Protein AF-A0A0T5ZDA0-F1 (afdb_monomer)

Solvent-accessible surface area (backbone atoms only — not comparable to full-atom values): 5613 Å² total; per-residue (Å²): 117,68,66,64,54,54,52,50,52,53,51,52,54,50,49,56,52,52,51,53,49,53,50,44,20,49,54,44,18,51,47,30,44,34,24,16,69,49,75,43,76,58,97,86,42,77,44,72,45,79,41,86,31,62,87,61,7,39,27,48,53,52,50,53,52,47,47,70,74,73,48,56,95,91,56,79,93,74,76,93,44,77,67,57,57,55,50,51,31,52,52,48,13,47,52,48,8,63,76,76,85

pLDDT: mean 86.23, std 7.41, range [58.81, 95.62]

Mean predicted aligned error: 7.63 Å

Structure (mmCIF, N/CA/C/O backbone):
data_AF-A0A0T5ZDA0-F1
#
_entry.id   AF-A0A0T5ZDA0-F1
#
loop_
_atom_site.group_PDB
_atom_site.id
_atom_si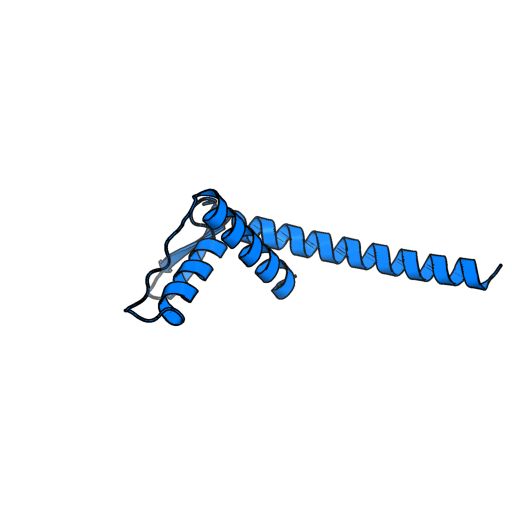te.type_symbol
_atom_site.label_atom_id
_atom_site.label_alt_id
_atom_site.label_comp_id
_atom_site.label_asym_id
_atom_site.label_entity_id
_atom_site.label_seq_id
_atom_site.pdbx_PDB_ins_code
_atom_site.Cartn_x
_atom_site.Cartn_y
_atom_site.Cartn_z
_atom_site.occupancy
_atom_site.B_iso_or_equiv
_atom_site.auth_seq_id
_atom_site.auth_comp_id
_atom_site.auth_asym_id
_atom_site.auth_atom_id
_atom_site.pdbx_PDB_model_num
ATOM 1 N N . MET A 1 1 ? 35.213 -2.033 -27.021 1.00 58.81 1 MET A N 1
ATOM 2 C CA . MET A 1 1 ? 33.953 -1.761 -27.756 1.00 58.81 1 MET A CA 1
ATOM 3 C C . MET A 1 1 ? 32.899 -2.848 -27.524 1.00 58.81 1 MET A C 1
ATOM 5 O O . MET A 1 1 ? 31.762 -2.478 -27.282 1.00 58.81 1 MET A O 1
ATOM 9 N N . SER A 1 2 ? 33.248 -4.146 -27.531 1.00 68.69 2 SER A N 1
ATOM 10 C CA . SER A 1 2 ? 32.294 -5.249 -27.271 1.00 68.69 2 SER A CA 1
ATOM 11 C C . SER A 1 2 ? 31.714 -5.253 -25.846 1.00 68.69 2 SER A C 1
ATOM 13 O O . SER A 1 2 ? 30.506 -5.346 -25.678 1.00 68.69 2 SER A O 1
ATOM 15 N N . GLU A 1 3 ? 32.552 -5.063 -24.822 1.00 71.44 3 GLU A N 1
ATOM 16 C CA . GLU A 1 3 ? 32.125 -5.170 -23.413 1.00 71.44 3 GLU A CA 1
ATOM 17 C C . GLU A 1 3 ? 31.134 -4.076 -22.985 1.00 71.44 3 GLU A C 1
ATOM 19 O O . GLU A 1 3 ? 30.179 -4.344 -22.265 1.00 71.44 3 GLU A O 1
ATOM 24 N N . ILE A 1 4 ? 31.299 -2.842 -23.476 1.00 77.69 4 ILE A N 1
ATOM 25 C CA . ILE A 1 4 ? 30.371 -1.737 -23.175 1.00 77.69 4 ILE A CA 1
ATOM 26 C C . ILE A 1 4 ? 28.988 -2.000 -23.784 1.00 77.69 4 ILE A C 1
ATOM 28 O O . ILE A 1 4 ? 27.971 -1.676 -23.174 1.00 77.69 4 ILE A O 1
ATOM 32 N N . HIS A 1 5 ? 28.942 -2.611 -24.971 1.00 76.94 5 HIS A N 1
ATOM 33 C CA . HIS A 1 5 ? 27.688 -2.967 -25.631 1.00 76.94 5 HIS A CA 1
ATOM 34 C C . HIS A 1 5 ? 26.967 -4.107 -24.897 1.00 76.94 5 HIS A C 1
ATOM 36 O O . HIS A 1 5 ? 25.747 -4.087 -24.750 1.00 76.94 5 HIS A O 1
ATOM 42 N N . GLU A 1 6 ? 27.725 -5.070 -24.377 1.00 79.56 6 GLU A N 1
ATOM 43 C CA . GLU A 1 6 ? 27.188 -6.178 -23.593 1.00 79.56 6 GLU A CA 1
ATOM 44 C C . GLU A 1 6 ? 26.652 -5.714 -22.229 1.00 79.56 6 GLU A C 1
ATOM 46 O O . GLU A 1 6 ? 25.543 -6.095 -21.851 1.00 79.56 6 GLU A O 1
ATOM 51 N N . ILE A 1 7 ? 27.360 -4.818 -21.531 1.00 85.81 7 ILE A N 1
ATOM 52 C CA . ILE A 1 7 ? 26.880 -4.200 -20.282 1.00 85.81 7 ILE A CA 1
ATOM 53 C C . ILE A 1 7 ? 25.605 -3.384 -20.530 1.00 85.81 7 ILE A C 1
ATOM 55 O O . ILE A 1 7 ? 24.645 -3.507 -19.770 1.00 85.81 7 ILE A O 1
ATOM 59 N N . ALA A 1 8 ? 25.560 -2.587 -21.603 1.00 84.75 8 ALA A N 1
ATOM 60 C CA . ALA A 1 8 ? 24.373 -1.807 -21.952 1.00 84.75 8 ALA A CA 1
ATOM 61 C C . ALA A 1 8 ? 23.146 -2.706 -22.174 1.00 84.75 8 ALA A C 1
ATOM 63 O O . ALA A 1 8 ? 22.078 -2.435 -21.630 1.00 84.75 8 ALA A O 1
ATOM 64 N N . LYS A 1 9 ? 23.321 -3.832 -22.876 1.00 88.50 9 LYS A N 1
ATOM 65 C CA . LYS A 1 9 ? 22.253 -4.814 -23.088 1.00 88.50 9 LYS A CA 1
ATOM 66 C C . LYS A 1 9 ? 21.736 -5.413 -21.773 1.00 88.50 9 LYS A C 1
ATOM 68 O O . LYS A 1 9 ? 20.526 -5.517 -21.584 1.00 88.50 9 LYS A O 1
ATOM 73 N N . HIS A 1 10 ? 22.629 -5.767 -20.848 1.00 88.75 10 HIS A N 1
ATOM 74 C CA . HIS A 1 10 ? 22.231 -6.277 -19.530 1.00 88.75 10 HIS A CA 1
A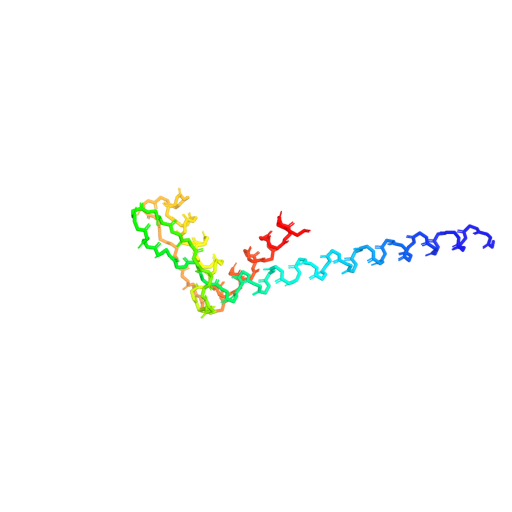TOM 75 C C . HIS A 1 10 ? 21.482 -5.220 -18.703 1.00 88.75 10 HIS A C 1
ATOM 77 O O . HIS A 1 10 ? 20.508 -5.545 -18.020 1.00 88.75 10 HIS A O 1
ATOM 83 N N . LEU A 1 11 ? 21.896 -3.952 -18.784 1.00 89.44 11 LEU A N 1
ATOM 84 C CA . LEU A 1 11 ? 21.192 -2.846 -18.130 1.00 89.44 11 LEU A CA 1
ATOM 85 C C . LEU A 1 11 ? 19.799 -2.612 -18.725 1.00 89.44 11 LEU A C 1
ATOM 87 O O . LEU A 1 11 ? 18.859 -2.350 -17.972 1.00 89.44 11 LEU A O 1
ATOM 91 N N . ASP A 1 12 ? 19.638 -2.751 -20.040 1.00 91.94 12 ASP A N 1
ATOM 92 C CA . ASP A 1 12 ? 18.335 -2.625 -20.697 1.00 91.94 12 ASP A CA 1
ATOM 93 C C . ASP A 1 12 ? 17.373 -3.748 -20.287 1.00 91.94 12 ASP A C 1
ATOM 95 O O . ASP A 1 12 ? 16.202 -3.490 -19.989 1.00 91.94 12 ASP A O 1
ATOM 99 N N . GLU A 1 13 ? 17.861 -4.986 -20.184 1.00 92.00 13 GLU A N 1
ATOM 100 C CA . GLU A 1 13 ? 17.059 -6.105 -19.679 1.00 92.00 13 GLU A CA 1
ATOM 101 C C . GLU A 1 13 ? 16.646 -5.904 -18.216 1.00 92.00 13 GLU A C 1
ATOM 103 O O . GLU A 1 13 ? 15.482 -6.124 -17.856 1.00 92.00 13 GLU A O 1
ATOM 108 N N . LEU A 1 14 ? 17.576 -5.445 -17.373 1.00 92.00 14 LEU A N 1
ATOM 109 C CA . LEU A 1 14 ? 17.296 -5.124 -15.976 1.00 92.00 14 LEU A CA 1
ATOM 110 C C . LEU A 1 14 ? 16.234 -4.023 -15.874 1.00 92.00 14 LEU A C 1
ATOM 112 O O . LEU A 1 14 ? 15.250 -4.181 -15.149 1.00 92.00 14 LEU A O 1
ATOM 116 N N . ARG A 1 15 ? 16.385 -2.939 -16.642 1.00 93.06 15 ARG A N 1
ATOM 117 C CA . ARG A 1 15 ? 15.425 -1.830 -16.690 1.00 93.06 15 ARG A CA 1
ATOM 118 C C . ARG A 1 15 ? 14.035 -2.311 -17.092 1.00 93.06 15 ARG A C 1
ATOM 120 O O . ARG A 1 15 ? 13.061 -1.940 -16.440 1.00 93.06 15 ARG A O 1
ATOM 127 N N . ALA A 1 16 ? 13.930 -3.135 -18.133 1.00 93.62 16 ALA A N 1
ATOM 128 C CA . ALA A 1 16 ? 12.648 -3.651 -18.604 1.00 93.62 16 ALA A CA 1
ATOM 129 C C . ALA A 1 16 ? 11.940 -4.499 -17.532 1.00 93.62 16 ALA A C 1
ATOM 131 O O . ALA A 1 16 ? 10.730 -4.363 -17.330 1.00 93.62 16 ALA A O 1
ATOM 132 N N . ARG A 1 17 ? 12.688 -5.337 -16.802 1.00 92.69 17 ARG A N 1
ATOM 133 C CA . ARG A 1 17 ? 12.134 -6.146 -15.703 1.00 92.69 17 ARG A CA 1
ATOM 134 C C . ARG A 1 17 ? 11.719 -5.291 -14.513 1.00 92.69 17 ARG A 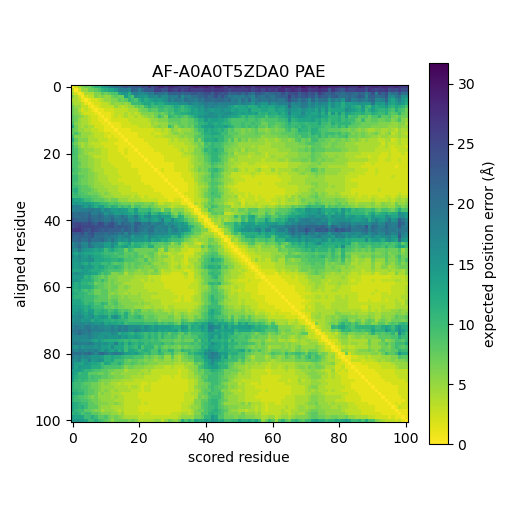C 1
ATOM 136 O O . ARG A 1 17 ? 10.605 -5.459 -14.026 1.00 92.69 17 ARG A O 1
ATOM 143 N N . ILE A 1 18 ? 12.569 -4.357 -14.086 1.00 93.56 18 ILE A N 1
ATOM 144 C CA . ILE A 1 18 ? 12.262 -3.448 -12.974 1.00 93.56 18 ILE A CA 1
ATOM 145 C C . ILE A 1 18 ? 11.016 -2.623 -13.291 1.00 93.56 18 ILE A C 1
ATOM 147 O O . ILE A 1 18 ? 10.135 -2.510 -12.445 1.00 93.56 18 ILE A O 1
ATOM 151 N N . LEU A 1 19 ? 10.898 -2.098 -14.514 1.00 94.50 19 LEU A N 1
ATOM 152 C CA . LEU A 1 19 ? 9.723 -1.333 -14.924 1.00 94.50 19 LEU A CA 1
ATOM 153 C C . LEU A 1 19 ? 8.450 -2.183 -14.848 1.00 94.50 19 LEU A C 1
ATOM 155 O O . LEU A 1 19 ? 7.427 -1.720 -14.349 1.00 94.50 19 LEU A O 1
ATOM 159 N N . ARG A 1 20 ? 8.516 -3.438 -15.303 1.00 93.81 20 ARG A N 1
ATOM 160 C CA . ARG A 1 20 ? 7.378 -4.358 -15.243 1.00 93.81 20 ARG A CA 1
ATOM 161 C C . ARG A 1 20 ? 6.952 -4.647 -13.802 1.00 93.81 20 ARG A C 1
ATOM 163 O O . ARG A 1 20 ? 5.760 -4.590 -13.521 1.00 93.81 20 ARG A O 1
ATOM 170 N N . ILE A 1 21 ? 7.906 -4.906 -12.905 1.00 93.31 21 ILE A N 1
ATOM 171 C CA . ILE A 1 21 ? 7.636 -5.128 -11.474 1.00 93.31 21 ILE A CA 1
ATOM 172 C C . ILE A 1 21 ? 7.029 -3.866 -10.852 1.00 93.31 21 ILE A C 1
ATOM 174 O O . ILE A 1 21 ? 5.995 -3.941 -10.199 1.00 93.31 21 ILE A O 1
ATOM 178 N N . ALA A 1 22 ? 7.608 -2.694 -11.120 1.00 94.31 22 ALA A N 1
ATOM 179 C CA . ALA A 1 22 ? 7.115 -1.423 -10.594 1.00 94.31 22 ALA A CA 1
ATOM 180 C C . ALA A 1 22 ? 5.664 -1.134 -11.016 1.00 94.31 22 ALA A C 1
ATOM 182 O O . ALA A 1 22 ? 4.882 -0.628 -10.213 1.00 94.31 22 ALA A O 1
ATOM 183 N N . ILE A 1 23 ? 5.283 -1.488 -12.249 1.00 95.31 23 ILE A N 1
ATOM 184 C CA . ILE A 1 23 ? 3.900 -1.354 -12.727 1.00 95.31 23 ILE A CA 1
ATOM 185 C C . ILE A 1 23 ? 2.959 -2.291 -11.959 1.00 95.31 23 ILE A C 1
ATOM 187 O O . ILE A 1 23 ? 1.895 -1.849 -11.530 1.00 95.31 23 ILE A O 1
ATOM 191 N N . VAL A 1 24 ? 3.337 -3.559 -11.76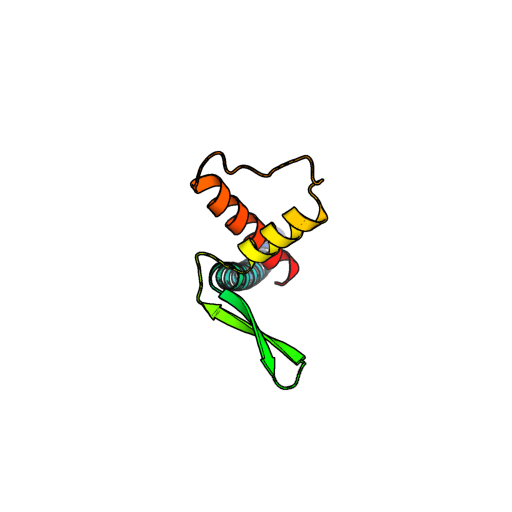4 1.00 95.62 24 VAL A N 1
ATOM 192 C CA . VAL A 1 24 ? 2.515 -4.535 -11.024 1.00 95.62 24 VAL A CA 1
ATOM 193 C C . VAL A 1 24 ? 2.317 -4.086 -9.578 1.00 95.62 24 VAL A C 1
ATOM 195 O O . VAL A 1 24 ? 1.177 -3.964 -9.131 1.00 95.62 24 VAL A O 1
ATOM 198 N N . VAL A 1 25 ? 3.408 -3.742 -8.889 1.00 94.69 25 VAL A N 1
ATOM 199 C CA . VAL A 1 25 ? 3.377 -3.207 -7.520 1.00 94.69 25 VAL A CA 1
ATOM 200 C C . VAL A 1 25 ? 2.488 -1.964 -7.454 1.00 94.69 25 VAL A C 1
ATOM 202 O O . VAL A 1 25 ? 1.619 -1.880 -6.592 1.00 94.69 25 VAL A O 1
ATOM 205 N N . GLY A 1 26 ? 2.636 -1.031 -8.401 1.00 94.00 26 GLY A N 1
ATOM 206 C CA . GLY A 1 26 ? 1.828 0.186 -8.462 1.00 94.00 26 GLY A CA 1
ATOM 207 C C . GLY A 1 26 ? 0.328 -0.085 -8.618 1.00 94.00 26 GLY A C 1
ATOM 20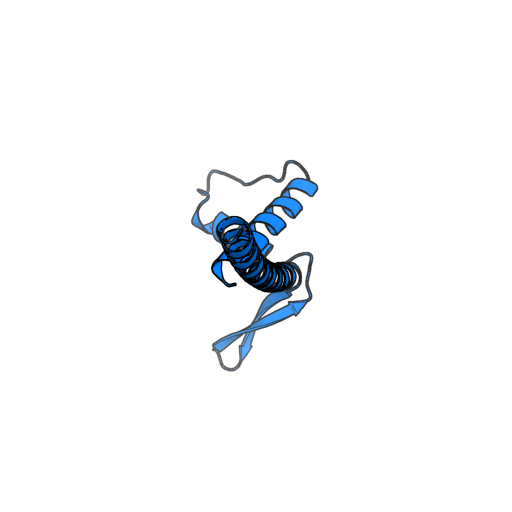8 O O . GLY A 1 26 ? -0.475 0.529 -7.916 1.00 94.00 26 GLY A O 1
ATOM 209 N N . ILE A 1 27 ? -0.062 -1.028 -9.483 1.00 95.56 27 ILE A N 1
ATOM 210 C CA . ILE A 1 27 ? -1.470 -1.422 -9.661 1.00 95.56 27 ILE A CA 1
ATOM 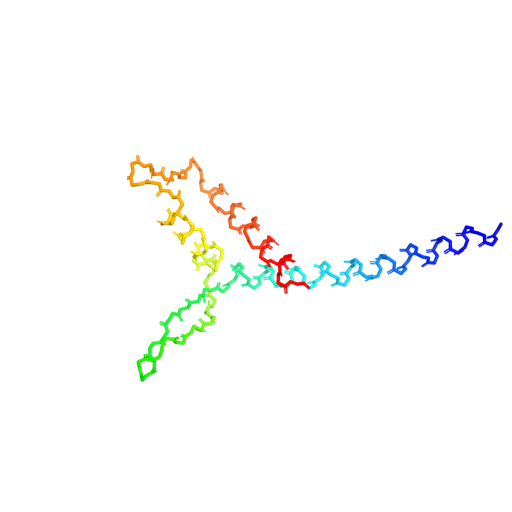211 C C . ILE A 1 27 ? -2.034 -2.004 -8.362 1.00 95.56 27 ILE A C 1
ATOM 213 O O . ILE A 1 27 ? -3.129 -1.622 -7.946 1.00 95.56 27 ILE A O 1
ATOM 217 N N . ILE A 1 28 ? -1.285 -2.886 -7.696 1.00 93.62 28 ILE A N 1
ATOM 218 C CA . ILE A 1 28 ? -1.720 -3.497 -6.435 1.00 93.62 28 ILE A CA 1
ATOM 219 C C . ILE A 1 28 ? -1.819 -2.440 -5.331 1.00 93.62 28 ILE A C 1
ATOM 221 O O . ILE A 1 28 ? -2.803 -2.415 -4.595 1.00 93.62 28 ILE A O 1
ATOM 225 N N . THR A 1 29 ? -0.858 -1.522 -5.236 1.00 93.31 29 THR A N 1
ATOM 226 C CA . THR A 1 29 ? -0.908 -0.419 -4.269 1.00 93.31 29 THR A CA 1
ATOM 227 C C . THR A 1 29 ? -2.139 0.462 -4.480 1.00 93.31 29 THR A C 1
ATOM 229 O O . THR A 1 29 ? -2.836 0.770 -3.513 1.00 93.31 29 THR A O 1
ATOM 232 N N . VAL A 1 30 ? -2.459 0.829 -5.726 1.00 93.56 30 VAL A N 1
ATOM 233 C CA . VAL A 1 30 ? -3.677 1.598 -6.037 1.00 93.56 30 VAL A CA 1
ATOM 234 C C . VAL A 1 30 ? -4.934 0.809 -5.668 1.00 93.56 30 VAL A C 1
ATOM 236 O O . VAL A 1 30 ? -5.862 1.381 -5.098 1.00 93.56 30 VAL A O 1
ATOM 239 N N . PHE A 1 31 ? -4.961 -0.499 -5.933 1.00 92.75 31 PHE A N 1
ATOM 240 C CA . PHE A 1 31 ? -6.067 -1.368 -5.533 1.00 92.75 31 PHE A CA 1
ATOM 241 C C . PHE A 1 31 ? -6.263 -1.370 -4.007 1.00 92.75 31 PHE A C 1
ATOM 243 O O . PHE A 1 31 ? -7.367 -1.114 -3.531 1.00 92.75 31 PHE A O 1
ATOM 250 N N . ILE A 1 32 ? -5.192 -1.565 -3.233 1.00 91.88 32 ILE A N 1
ATOM 251 C CA . ILE A 1 32 ? -5.239 -1.567 -1.762 1.00 91.88 32 ILE A CA 1
ATOM 252 C C . ILE A 1 32 ? -5.721 -0.217 -1.206 1.00 91.88 32 ILE A C 1
ATOM 254 O O . ILE A 1 32 ? -6.428 -0.201 -0.202 1.00 91.88 32 ILE A O 1
ATOM 258 N N . LEU A 1 33 ? -5.368 0.904 -1.844 1.00 92.06 33 LEU A N 1
ATOM 259 C CA . LEU A 1 33 ? -5.816 2.243 -1.434 1.00 92.06 33 LEU A CA 1
ATOM 260 C C . LEU A 1 33 ? -7.250 2.580 -1.859 1.00 92.06 33 LEU A C 1
ATOM 262 O O . LEU A 1 33 ? -7.844 3.492 -1.295 1.00 92.06 33 LEU A O 1
ATOM 266 N N . THR A 1 34 ? -7.791 1.893 -2.863 1.00 90.19 34 THR A N 1
ATOM 267 C CA . THR A 1 34 ? -9.110 2.212 -3.434 1.00 90.19 34 THR A CA 1
ATOM 268 C C . THR A 1 34 ? -10.215 1.349 -2.843 1.00 90.19 34 THR A C 1
ATOM 270 O O . THR A 1 34 ? -11.336 1.822 -2.664 1.00 90.19 34 THR A O 1
ATOM 273 N N . PHE A 1 35 ? -9.927 0.076 -2.583 1.00 90.38 35 PHE A N 1
ATOM 274 C CA . PHE A 1 35 ? -10.937 -0.884 -2.164 1.00 90.38 35 PHE A CA 1
ATOM 275 C C . PHE A 1 35 ? -10.918 -1.096 -0.653 1.00 90.38 35 PHE A C 1
ATOM 277 O O . PHE A 1 35 ? -9.862 -1.148 -0.029 1.00 90.38 35 PHE A O 1
ATOM 284 N N . HIS A 1 36 ? -12.110 -1.270 -0.099 1.00 88.00 36 HIS A N 1
ATOM 285 C CA . HIS A 1 36 ? -12.395 -1.799 1.225 1.00 88.00 36 HIS A CA 1
ATOM 286 C C . HIS A 1 36 ? -12.917 -3.234 1.084 1.00 88.00 36 HIS A C 1
ATOM 288 O O . HIS A 1 36 ? -13.543 -3.564 0.080 1.00 88.00 36 HIS A O 1
ATOM 294 N N . LEU A 1 37 ? -12.678 -4.094 2.074 1.00 84.25 37 LEU A N 1
ATOM 295 C CA . LEU A 1 37 ? -13.120 -5.489 2.058 1.00 84.25 37 LEU A CA 1
ATOM 296 C C . LEU A 1 37 ? -14.312 -5.624 2.994 1.00 84.25 37 LEU A C 1
ATOM 298 O O . LEU A 1 37 ? -14.147 -5.865 4.187 1.00 84.25 37 LEU A O 1
ATOM 302 N N . THR A 1 38 ? -15.518 -5.479 2.452 1.00 76.75 38 THR A N 1
ATOM 303 C CA . THR A 1 38 ? -16.731 -5.635 3.255 1.00 76.75 38 THR A CA 1
ATOM 304 C C . THR A 1 38 ? -17.030 -7.126 3.440 1.00 76.75 38 THR A C 1
ATOM 306 O O . THR A 1 38 ? -17.143 -7.843 2.437 1.00 76.75 38 THR A O 1
ATOM 309 N N . PRO A 1 39 ? -17.178 -7.622 4.683 1.00 74.94 39 PRO A N 1
ATOM 310 C CA . PRO A 1 39 ? -17.666 -8.971 4.925 1.00 74.94 39 PRO A CA 1
ATOM 311 C C . PRO A 1 39 ? -19.168 -9.032 4.620 1.00 74.94 39 PRO A C 1
ATOM 313 O O . PRO A 1 39 ? -19.963 -8.298 5.205 1.00 74.94 39 PRO A O 1
ATOM 316 N N . ILE A 1 40 ? -19.563 -9.913 3.705 1.00 73.81 40 ILE A N 1
ATOM 317 C CA . ILE A 1 40 ? -20.964 -10.225 3.415 1.00 73.81 40 ILE A CA 1
ATOM 318 C C . ILE A 1 40 ? -21.212 -11.663 3.864 1.00 73.81 40 ILE A C 1
ATOM 320 O O . ILE A 1 40 ? -20.541 -12.588 3.406 1.00 73.81 40 ILE A O 1
ATOM 324 N N . GLU A 1 41 ? -22.176 -11.862 4.762 1.00 73.62 41 GLU A N 1
ATOM 325 C CA . GLU A 1 41 ? -22.585 -13.200 5.183 1.00 73.62 41 GLU A CA 1
ATOM 326 C C . GLU A 1 41 ? -23.581 -13.788 4.181 1.00 73.62 41 GLU A C 1
ATOM 328 O O . GLU A 1 41 ? -24.714 -13.323 4.054 1.00 73.62 41 GLU A O 1
ATOM 333 N N . ILE A 1 42 ? -23.166 -14.840 3.472 1.00 67.19 42 ILE A N 1
ATOM 334 C CA . ILE A 1 42 ? -24.054 -15.645 2.627 1.00 67.19 42 ILE A CA 1
ATOM 335 C C . ILE A 1 42 ? -24.031 -17.066 3.184 1.00 67.19 42 ILE A C 1
ATOM 337 O O . ILE A 1 42 ? -22.991 -17.720 3.188 1.00 67.19 42 ILE A O 1
ATOM 341 N N . ASN A 1 43 ? -25.178 -17.553 3.671 1.00 69.50 43 ASN A N 1
ATOM 342 C CA . ASN A 1 43 ? -25.323 -18.899 4.249 1.00 69.50 43 ASN A CA 1
ATOM 343 C C . ASN A 1 43 ? -24.315 -19.224 5.378 1.00 69.50 43 ASN A C 1
ATOM 345 O O . ASN A 1 43 ? -23.859 -20.359 5.492 1.00 69.50 43 ASN A O 1
ATOM 349 N N . GLY A 1 44 ? -23.950 -18.237 6.207 1.00 73.12 44 GLY A N 1
ATOM 350 C CA . GLY A 1 44 ? -23.008 -18.418 7.323 1.00 73.12 44 GLY A CA 1
ATOM 351 C C . GLY A 1 44 ? -21.525 -18.448 6.930 1.00 73.12 44 GLY A C 1
ATOM 352 O O . GLY A 1 44 ? -20.679 -18.703 7.783 1.00 73.12 44 GLY A O 1
ATOM 353 N N . ILE A 1 45 ? -21.192 -18.178 5.661 1.00 73.38 45 ILE A N 1
ATOM 354 C CA . ILE A 1 45 ? -19.814 -17.990 5.190 1.00 73.38 45 ILE A CA 1
ATOM 355 C C . ILE A 1 45 ? -19.582 -16.488 4.993 1.00 73.38 45 ILE A C 1
ATOM 357 O O . ILE A 1 45 ? -20.313 -15.840 4.241 1.00 73.38 45 ILE A O 1
ATOM 361 N N . ALA A 1 46 ? -18.564 -15.938 5.660 1.00 73.00 46 ALA A N 1
ATOM 362 C CA . ALA A 1 46 ? -18.129 -14.558 5.465 1.00 73.00 46 ALA A CA 1
ATOM 363 C C . ALA A 1 46 ? -17.335 -14.451 4.153 1.00 73.00 46 ALA A C 1
ATOM 365 O O . ALA A 1 46 ? -16.186 -14.894 4.072 1.00 73.00 46 ALA A O 1
ATOM 366 N N . LEU A 1 47 ? -17.956 -13.894 3.112 1.00 74.06 47 LEU A N 1
ATOM 367 C CA . LEU A 1 47 ? -17.300 -13.606 1.840 1.00 74.06 47 LEU A CA 1
ATOM 368 C C . LEU A 1 47 ? -16.856 -12.140 1.819 1.00 74.06 47 LEU A C 1
ATOM 370 O O . LEU A 1 47 ? -17.666 -11.243 2.036 1.00 74.06 47 LEU A O 1
ATOM 374 N N . TYR A 1 48 ? -15.579 -11.894 1.532 1.00 78.06 48 TYR A N 1
ATOM 375 C CA . TYR A 1 48 ? -15.028 -10.541 1.451 1.00 78.06 48 TYR A CA 1
ATOM 376 C C . TYR A 1 48 ? -15.133 -10.013 0.023 1.00 78.06 48 TYR A C 1
ATOM 378 O O . TYR A 1 48 ? -14.479 -10.537 -0.882 1.00 78.06 48 TYR A O 1
ATOM 386 N N . TYR A 1 49 ? -15.948 -8.979 -0.179 1.00 80.38 49 TYR A N 1
ATOM 387 C CA . TYR A 1 49 ? -16.102 -8.337 -1.482 1.00 80.38 49 TYR A CA 1
ATOM 388 C C . TYR A 1 49 ? -15.399 -6.970 -1.498 1.00 80.38 49 TYR A C 1
ATOM 390 O O . TYR A 1 49 ? -15.622 -6.173 -0.583 1.00 80.38 49 TYR A O 1
ATOM 398 N N . PRO A 1 50 ? -14.560 -6.672 -2.511 1.00 85.31 50 PRO A N 1
ATOM 399 C CA . PRO A 1 50 ? -13.915 -5.374 -2.627 1.00 85.31 50 PRO A CA 1
ATOM 400 C C . PRO A 1 50 ? -14.922 -4.312 -3.092 1.00 85.31 50 PRO A C 1
ATOM 402 O O . PRO A 1 50 ? -15.391 -4.335 -4.231 1.00 85.31 50 PRO A O 1
ATOM 405 N N . THR A 1 51 ? -15.232 -3.348 -2.230 1.00 85.00 51 THR A N 1
ATOM 406 C CA . THR A 1 51 ? -16.055 -2.171 -2.554 1.00 85.00 51 THR A CA 1
ATOM 407 C C . THR A 1 51 ? -15.182 -0.921 -2.612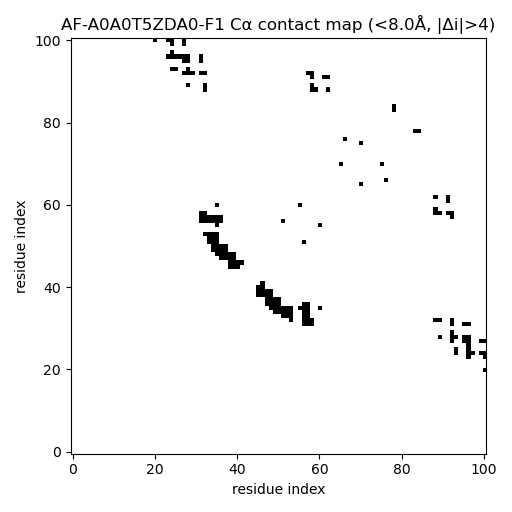 1.00 85.00 51 THR A C 1
ATOM 409 O O . THR A 1 51 ? -14.316 -0.770 -1.754 1.00 85.00 51 THR A O 1
ATOM 412 N N . PRO A 1 52 ? -15.360 -0.016 -3.589 1.00 84.88 52 PRO A N 1
ATOM 413 C CA . PRO A 1 52 ? -14.568 1.206 -3.650 1.00 84.88 52 PRO A CA 1
ATOM 414 C C . PRO A 1 52 ? -14.922 2.126 -2.473 1.00 84.88 52 PRO A C 1
ATOM 416 O O . PRO A 1 52 ? -15.999 2.716 -2.445 1.00 84.88 52 PRO A O 1
ATOM 419 N N . ASP A 1 53 ? -14.001 2.243 -1.521 1.00 86.38 53 ASP A N 1
ATOM 420 C CA . ASP A 1 53 ? -14.050 3.180 -0.400 1.00 86.38 53 ASP A CA 1
ATOM 421 C C . ASP A 1 53 ? -12.613 3.641 -0.096 1.00 86.38 53 ASP A C 1
ATOM 423 O O . ASP A 1 53 ? -11.867 2.969 0.620 1.00 86.38 53 ASP A O 1
ATOM 427 N N . PRO A 1 54 ? -12.186 4.776 -0.680 1.00 81.12 54 PRO A N 1
ATOM 428 C CA . PRO A 1 54 ? -10.833 5.287 -0.490 1.00 81.12 54 PRO A CA 1
ATOM 429 C C . PRO A 1 54 ? -10.553 5.781 0.934 1.00 81.12 54 PRO A C 1
ATOM 431 O O . PRO A 1 54 ? -9.384 5.909 1.303 1.00 81.12 54 PRO A O 1
ATOM 434 N N . LEU A 1 55 ? -11.593 6.106 1.715 1.00 82.50 55 LEU A N 1
ATOM 435 C CA . LEU A 1 55 ? -11.442 6.637 3.072 1.00 82.50 55 LEU A CA 1
ATOM 436 C C . LEU A 1 55 ? -11.203 5.512 4.080 1.00 82.50 55 LEU A C 1
ATOM 438 O O . LEU A 1 55 ? -10.330 5.652 4.940 1.00 82.50 55 LEU A O 1
ATOM 442 N N . ASP A 1 56 ? -11.928 4.401 3.945 1.00 86.38 56 ASP A N 1
ATOM 443 C CA . ASP A 1 56 ? -11.730 3.187 4.744 1.00 86.38 56 ASP A CA 1
ATOM 444 C C . ASP A 1 56 ? -11.140 2.046 3.907 1.00 86.38 56 ASP A C 1
ATOM 446 O O . ASP A 1 56 ? -11.670 0.948 3.815 1.00 86.38 56 ASP A O 1
ATOM 450 N N . ASN A 1 57 ? -10.017 2.296 3.250 1.00 90.94 57 ASN A N 1
ATOM 451 C CA . ASN A 1 57 ? -9.399 1.320 2.355 1.00 90.94 57 ASN A CA 1
ATOM 452 C C . ASN A 1 57 ? -8.786 0.097 3.086 1.00 90.94 57 ASN A C 1
ATOM 454 O O . ASN A 1 57 ? -8.698 0.030 4.316 1.00 90.94 57 ASN A O 1
ATOM 458 N N . ILE A 1 58 ? -8.314 -0.901 2.332 1.00 89.12 58 ILE A N 1
ATOM 459 C CA . ILE A 1 58 ? -7.657 -2.102 2.883 1.00 89.12 58 ILE A CA 1
ATOM 460 C C . ILE A 1 58 ? -6.454 -1.740 3.770 1.00 89.12 58 ILE A C 1
ATOM 462 O O . ILE A 1 58 ? -6.240 -2.381 4.800 1.00 89.12 58 ILE A O 1
ATOM 466 N N . ALA A 1 59 ? -5.678 -0.706 3.431 1.00 90.44 59 ALA A N 1
ATOM 467 C CA . ALA A 1 59 ? -4.558 -0.286 4.276 1.00 90.44 59 ALA A CA 1
ATOM 468 C C . ALA A 1 59 ? -5.026 0.256 5.640 1.00 90.44 59 ALA A C 1
ATOM 470 O O . ALA A 1 59 ? -4.376 -0.002 6.659 1.00 90.44 59 ALA A O 1
ATOM 471 N N . ALA A 1 60 ? -6.170 0.943 5.693 1.00 89.06 60 ALA A N 1
ATOM 472 C CA . ALA A 1 60 ? -6.799 1.367 6.942 1.00 89.06 60 ALA A CA 1
ATOM 473 C C . ALA A 1 60 ? -7.255 0.160 7.782 1.00 89.06 60 ALA A C 1
ATOM 475 O O . ALA A 1 60 ? -6.957 0.102 8.978 1.00 89.06 60 ALA A O 1
ATOM 476 N N . GLN A 1 61 ? -7.870 -0.850 7.160 1.00 88.31 61 GLN A N 1
ATOM 477 C CA . GLN A 1 61 ? -8.257 -2.092 7.843 1.00 88.31 61 GLN A CA 1
ATOM 478 C C . GLN A 1 61 ? -7.049 -2.835 8.429 1.00 88.31 61 GLN A C 1
ATOM 480 O O . GLN A 1 61 ? -7.076 -3.229 9.595 1.00 88.31 61 GLN A O 1
ATOM 485 N N . ILE A 1 62 ? -5.960 -2.963 7.663 1.00 89.56 62 ILE A N 1
ATOM 486 C CA . ILE A 1 62 ? -4.706 -3.564 8.146 1.00 89.56 62 ILE A CA 1
ATOM 487 C C . ILE A 1 62 ? -4.146 -2.753 9.321 1.00 89.56 62 ILE A C 1
ATOM 489 O O . ILE A 1 62 ? -3.740 -3.326 10.331 1.00 89.56 62 ILE A O 1
ATOM 493 N N . THR A 1 63 ? -4.170 -1.421 9.238 1.00 89.50 63 THR A N 1
ATOM 494 C CA . THR A 1 63 ? -3.727 -0.538 10.333 1.00 89.50 63 THR A CA 1
ATOM 495 C C . THR A 1 63 ? -4.543 -0.759 11.603 1.00 89.50 63 THR A C 1
ATOM 497 O O . THR A 1 63 ? -3.975 -0.883 12.688 1.00 89.50 63 THR A O 1
ATOM 500 N N . ASN A 1 64 ? -5.868 -0.838 11.482 1.00 88.75 64 ASN A N 1
ATOM 501 C CA . ASN A 1 64 ? -6.765 -1.071 12.612 1.00 88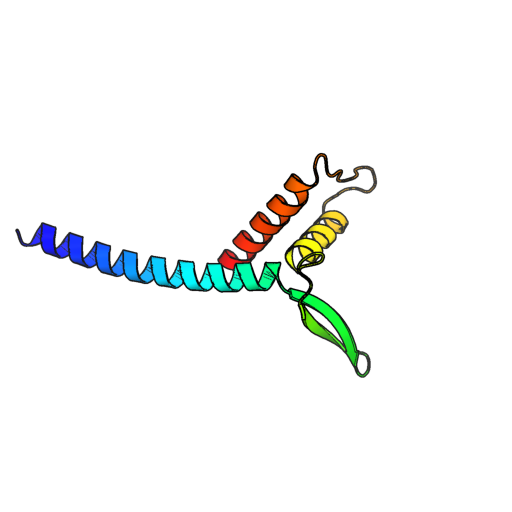.75 64 ASN A CA 1
ATOM 502 C C . ASN A 1 64 ? -6.560 -2.463 13.219 1.00 88.75 64 ASN A C 1
ATOM 504 O O . ASN A 1 64 ? -6.527 -2.595 14.442 1.00 88.75 64 ASN A O 1
ATOM 508 N N . TYR A 1 65 ? -6.347 -3.478 12.384 1.00 89.12 65 TYR A N 1
ATOM 509 C CA . TYR A 1 65 ? -6.017 -4.827 12.832 1.00 89.12 65 TYR A CA 1
ATOM 510 C C . TYR A 1 65 ? -4.686 -4.858 13.599 1.00 89.12 65 TYR A C 1
ATOM 512 O O . TYR A 1 65 ? -4.620 -5.372 14.714 1.00 89.12 65 TYR A O 1
ATOM 520 N N . MET A 1 66 ? -3.638 -4.224 13.063 1.00 88.12 66 MET A N 1
ATOM 521 C CA . MET A 1 66 ? -2.351 -4.090 13.755 1.00 88.12 66 MET A CA 1
ATOM 522 C C . MET A 1 66 ? -2.488 -3.327 15.072 1.00 88.12 66 MET A C 1
ATOM 524 O O . MET A 1 66 ? -1.909 -3.738 16.074 1.00 88.12 66 MET A O 1
ATOM 528 N N . LYS A 1 67 ? -3.281 -2.249 15.100 1.00 87.31 67 LYS A N 1
ATOM 529 C CA . LYS A 1 67 ? -3.574 -1.503 16.328 1.00 87.31 67 LYS A CA 1
ATOM 530 C C . LYS A 1 67 ? -4.175 -2.416 17.397 1.00 87.31 67 LYS A C 1
ATOM 532 O O . LYS A 1 67 ? -3.739 -2.354 18.535 1.00 87.31 67 LYS A O 1
ATOM 537 N N . GLN A 1 68 ? -5.144 -3.255 17.039 1.00 87.06 68 GLN A N 1
ATOM 538 C CA . GLN A 1 68 ? -5.808 -4.154 17.987 1.00 87.06 68 GLN A CA 1
ATOM 539 C C . GLN A 1 68 ? -4.895 -5.276 18.498 1.00 87.06 68 GLN A C 1
ATOM 541 O O . GLN A 1 68 ? -5.078 -5.729 19.621 1.00 87.06 68 GLN A O 1
ATOM 546 N N . GLN A 1 69 ? -3.931 -5.737 17.695 1.00 88.44 69 GLN A N 1
ATOM 547 C CA . GLN A 1 69 ? -3.083 -6.879 18.067 1.00 88.44 69 GLN A CA 1
ATOM 548 C C . GLN A 1 69 ? -1.748 -6.504 18.700 1.00 88.44 69 GLN A C 1
ATOM 550 O O . GLN A 1 69 ? -1.223 -7.263 19.510 1.00 88.44 69 GLN A O 1
ATOM 555 N N . LEU A 1 70 ? -1.166 -5.375 18.300 1.00 87.81 70 LEU A N 1
ATOM 556 C CA . LEU A 1 70 ? 0.203 -5.012 18.672 1.00 87.81 70 LEU A CA 1
ATOM 557 C C . LEU A 1 70 ? 0.258 -3.925 19.742 1.00 87.81 70 LEU A C 1
ATOM 559 O O . LEU A 1 70 ? 1.301 -3.754 20.373 1.00 87.81 70 LEU A O 1
ATOM 563 N N . VAL A 1 71 ? -0.825 -3.168 19.938 1.00 87.19 71 VAL A N 1
ATOM 564 C CA . VAL A 1 71 ? -0.850 -2.066 20.901 1.00 87.19 71 VAL A CA 1
ATOM 565 C C . VAL A 1 71 ? -1.477 -2.555 22.209 1.00 87.19 71 VAL A C 1
ATOM 567 O O . VAL A 1 71 ? -2.616 -3.014 22.190 1.00 87.19 71 VAL A O 1
ATOM 570 N N . PRO A 1 72 ? -0.769 -2.454 23.348 1.00 87.19 72 PRO A N 1
ATOM 571 C CA . PRO A 1 72 ? -1.331 -2.786 24.654 1.00 87.19 72 PRO A CA 1
ATOM 572 C C . PRO A 1 72 ? -2.505 -1.872 25.026 1.00 87.19 72 PRO A C 1
ATOM 574 O O . PRO A 1 72 ? -2.497 -0.693 24.676 1.00 87.19 72 PRO A O 1
ATOM 577 N N . ASP A 1 73 ? -3.436 -2.363 25.848 1.00 82.56 73 ASP A N 1
ATOM 578 C CA . ASP A 1 73 ? -4.657 -1.637 26.258 1.00 82.56 73 ASP A CA 1
ATOM 579 C C . ASP A 1 73 ? -4.400 -0.262 26.906 1.00 82.56 73 ASP A C 1
ATOM 581 O O . ASP A 1 73 ? -5.261 0.616 26.923 1.00 82.56 73 ASP A O 1
ATOM 585 N N . GLN A 1 74 ? -3.200 -0.065 27.453 1.00 83.88 74 GLN A N 1
ATOM 586 C CA . GLN A 1 74 ? -2.781 1.159 28.140 1.00 83.88 74 GLN A CA 1
ATOM 587 C C . GLN A 1 74 ? -2.248 2.237 27.185 1.00 83.88 74 GLN A C 1
ATOM 589 O O . GLN A 1 74 ? -1.956 3.350 27.624 1.00 83.88 74 GLN A O 1
ATOM 594 N N . VAL A 1 75 ? -2.093 1.928 25.894 1.00 84.00 75 VAL A N 1
ATOM 595 C CA . VAL A 1 75 ? -1.510 2.827 24.895 1.00 84.00 75 VAL A CA 1
ATOM 596 C C . VAL A 1 75 ? -2.522 3.088 23.787 1.00 84.00 75 VAL A C 1
ATOM 598 O O . VAL A 1 75 ? -3.103 2.175 23.211 1.00 84.00 75 VAL A O 1
ATOM 601 N N . GLN A 1 76 ? -2.725 4.362 23.454 1.00 78.75 76 GLN A N 1
ATOM 602 C CA . GLN A 1 76 ? -3.593 4.758 22.350 1.00 78.75 76 GLN A CA 1
ATOM 603 C C . GLN A 1 76 ? -2.764 5.357 21.221 1.00 78.75 76 GLN A C 1
ATOM 605 O O . GLN A 1 76 ? -1.991 6.292 21.422 1.00 78.75 76 GLN A O 1
ATOM 610 N N . LEU A 1 77 ? -2.963 4.839 20.010 1.00 81.56 77 LEU A N 1
ATOM 611 C CA . LEU A 1 77 ? -2.467 5.495 18.807 1.00 81.56 77 LEU A CA 1
ATOM 612 C C . LEU A 1 77 ? -3.269 6.775 18.581 1.00 81.56 77 LEU A C 1
ATOM 614 O O . LEU A 1 77 ? -4.470 6.717 18.306 1.00 81.56 77 LEU A O 1
ATOM 618 N N . ILE A 1 78 ? -2.588 7.914 18.686 1.00 81.06 78 ILE A N 1
ATOM 619 C CA . ILE A 1 78 ? -3.133 9.225 18.349 1.00 81.06 78 ILE A CA 1
ATOM 620 C C . ILE A 1 78 ? -2.652 9.643 16.964 1.00 81.06 78 ILE A C 1
ATOM 622 O O . ILE A 1 78 ? -1.500 9.428 16.590 1.00 81.06 78 ILE A O 1
ATOM 626 N N . GLN A 1 79 ? -3.533 10.276 16.201 1.00 78.50 79 GLN A N 1
ATOM 627 C CA . GLN A 1 79 ? -3.137 10.956 14.977 1.00 78.50 79 GLN A CA 1
ATOM 628 C C . GLN A 1 79 ? -2.746 12.382 15.352 1.00 78.50 79 GLN A C 1
ATOM 630 O O . GLN A 1 79 ? -3.599 13.167 15.760 1.00 78.50 79 GLN A O 1
ATOM 635 N N . THR A 1 80 ? -1.459 12.720 15.246 1.00 85.94 80 THR A N 1
ATOM 636 C CA . THR A 1 80 ? -1.005 14.086 15.572 1.00 85.94 80 THR A CA 1
ATOM 637 C C . THR A 1 80 ? -1.328 15.084 14.457 1.00 85.94 80 THR A C 1
ATOM 639 O O . THR A 1 80 ? -1.451 16.278 14.713 1.00 85.94 80 THR A O 1
ATOM 642 N N . ALA A 1 81 ? -1.529 14.591 13.229 1.00 87.31 81 ALA A N 1
ATOM 643 C CA . ALA A 1 81 ? -2.033 15.364 12.102 1.00 87.31 81 ALA A CA 1
ATOM 644 C C . ALA A 1 81 ? -2.797 14.467 11.105 1.00 87.31 81 ALA A C 1
ATOM 646 O O . ALA A 1 81 ? -2.374 13.328 10.882 1.00 87.31 81 ALA A O 1
ATOM 647 N N . PRO A 1 82 ? -3.841 14.983 10.422 1.00 78.75 82 PRO A N 1
ATOM 648 C CA . PRO A 1 82 ? -4.597 14.224 9.417 1.00 78.75 82 PRO A CA 1
ATOM 649 C C . PRO A 1 82 ? -3.721 13.664 8.287 1.00 78.75 82 PRO A C 1
ATOM 651 O O . PRO A 1 82 ? -3.901 12.530 7.853 1.00 78.75 82 PRO A O 1
ATOM 654 N N . GLY A 1 83 ? -2.715 14.430 7.849 1.00 86.00 83 GLY A N 1
ATOM 655 C CA . GLY A 1 83 ? -1.799 13.995 6.793 1.00 86.00 83 GLY A CA 1
ATOM 656 C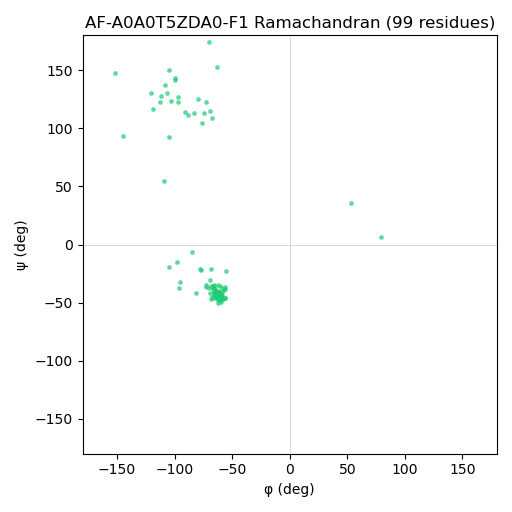 C . GLY A 1 83 ? -0.986 12.753 7.167 1.00 86.00 83 GLY A C 1
ATOM 657 O O . GLY A 1 83 ? -0.746 11.906 6.314 1.00 86.00 83 GLY A O 1
ATOM 658 N N . GLN A 1 84 ? -0.605 12.589 8.440 1.00 85.94 84 GLN A N 1
ATOM 659 C CA . GLN A 1 84 ? 0.180 11.427 8.876 1.00 85.94 84 GLN A CA 1
ATOM 660 C C . GLN A 1 84 ? -0.599 10.116 8.747 1.00 85.94 84 GLN A C 1
ATOM 662 O O . GLN A 1 84 ? -0.013 9.099 8.384 1.00 85.94 84 GLN A O 1
ATOM 667 N N . ALA A 1 85 ? -1.910 10.143 8.998 1.00 85.88 85 ALA A N 1
ATOM 668 C CA . ALA A 1 85 ? -2.764 8.970 8.840 1.00 85.88 85 ALA A CA 1
ATOM 669 C C . ALA A 1 85 ? -2.841 8.532 7.371 1.00 85.88 85 ALA A C 1
ATOM 671 O O . ALA A 1 85 ? -2.695 7.351 7.066 1.00 85.88 85 ALA A O 1
ATOM 672 N N . PHE A 1 86 ? -2.978 9.496 6.458 1.00 87.12 86 PHE A N 1
ATOM 673 C CA . PHE A 1 86 ? -2.973 9.231 5.022 1.00 87.12 86 PHE A CA 1
ATOM 674 C C . PHE A 1 86 ? -1.624 8.677 4.538 1.00 87.12 86 PHE A C 1
ATOM 676 O O . PHE A 1 86 ? -1.582 7.673 3.827 1.00 87.12 86 PHE A O 1
ATOM 683 N N . PHE A 1 87 ? -0.503 9.267 4.969 1.00 89.56 87 PHE A N 1
ATOM 684 C CA . PHE A 1 87 ? 0.820 8.751 4.607 1.00 89.56 87 PHE A CA 1
ATOM 685 C C . PHE A 1 87 ? 1.053 7.332 5.133 1.00 89.56 87 PHE A C 1
ATOM 687 O O . PHE A 1 87 ? 1.581 6.501 4.398 1.00 89.56 87 PHE A O 1
ATOM 694 N N . ALA A 1 88 ? 0.623 7.021 6.359 1.00 90.50 88 ALA A N 1
ATOM 695 C CA . ALA A 1 88 ? 0.723 5.669 6.909 1.00 90.50 88 ALA A CA 1
ATOM 696 C C . ALA A 1 88 ? -0.018 4.634 6.042 1.00 90.50 88 ALA A C 1
ATOM 698 O O . ALA A 1 88 ? 0.523 3.560 5.777 1.00 90.50 88 ALA A O 1
ATOM 699 N N . GLN A 1 89 ? -1.206 4.979 5.535 1.00 90.56 89 GLN A N 1
ATOM 700 C CA . GLN A 1 89 ? -1.952 4.120 4.612 1.00 90.56 89 GLN A CA 1
ATOM 701 C C . GLN A 1 89 ? -1.203 3.910 3.289 1.00 90.56 89 GLN A C 1
ATOM 703 O O . GLN A 1 89 ? -1.117 2.775 2.825 1.00 90.56 89 GLN A O 1
ATOM 708 N N . ILE A 1 90 ? -0.594 4.956 2.714 1.00 92.38 90 ILE A N 1
ATOM 709 C CA . ILE A 1 90 ? 0.245 4.822 1.508 1.00 92.38 90 ILE A CA 1
ATOM 710 C C . ILE A 1 90 ? 1.422 3.876 1.761 1.00 92.38 90 ILE A C 1
ATOM 712 O O . ILE A 1 90 ? 1.690 3.012 0.929 1.00 92.38 90 ILE A O 1
ATOM 716 N N . TYR A 1 91 ? 2.110 3.998 2.902 1.00 92.75 91 TYR A N 1
ATOM 717 C CA . TYR A 1 91 ? 3.223 3.105 3.237 1.00 92.75 91 TYR A CA 1
ATOM 718 C C . TYR A 1 91 ? 2.771 1.649 3.344 1.00 92.75 91 TYR A C 1
ATOM 720 O O . TYR A 1 91 ? 3.402 0.771 2.759 1.00 92.75 91 TYR A O 1
ATOM 728 N N . ILE A 1 92 ? 1.665 1.388 4.041 1.00 92.94 92 ILE A N 1
ATOM 729 C CA . ILE A 1 92 ? 1.126 0.030 4.186 1.00 92.94 92 ILE A CA 1
ATOM 730 C C . ILE A 1 92 ? 0.673 -0.523 2.833 1.00 92.94 92 ILE A C 1
ATOM 732 O O . ILE A 1 92 ? 0.954 -1.679 2.526 1.00 92.94 92 ILE A O 1
ATOM 736 N N . ALA A 1 93 ? 0.042 0.292 1.989 1.00 92.50 93 ALA A N 1
ATOM 737 C CA . ALA A 1 93 ? -0.371 -0.121 0.653 1.00 92.50 93 ALA A CA 1
ATOM 738 C C . ALA A 1 93 ? 0.811 -0.375 -0.294 1.00 92.50 93 ALA A C 1
ATOM 740 O O . ALA A 1 93 ? 0.754 -1.286 -1.120 1.00 92.50 93 ALA A O 1
ATOM 741 N N . ALA A 1 94 ? 1.889 0.402 -0.183 1.00 92.94 94 ALA A N 1
ATOM 742 C CA . ALA A 1 94 ? 3.121 0.176 -0.933 1.00 92.94 94 ALA A CA 1
ATOM 743 C C . ALA A 1 94 ? 3.808 -1.120 -0.486 1.00 92.94 94 ALA A C 1
ATOM 745 O O . ALA A 1 94 ? 4.181 -1.937 -1.323 1.00 92.94 94 ALA A O 1
ATOM 746 N N . LEU A 1 95 ? 3.911 -1.347 0.828 1.00 93.50 95 LEU A N 1
ATOM 747 C CA . LEU A 1 95 ? 4.449 -2.589 1.385 1.00 93.50 95 LEU A CA 1
ATOM 748 C C . LEU A 1 95 ? 3.601 -3.796 0.974 1.00 93.50 95 LEU A C 1
ATOM 750 O O . LEU A 1 95 ? 4.153 -4.796 0.529 1.00 93.50 95 LEU A O 1
ATOM 754 N N . GLY A 1 96 ? 2.273 -3.685 1.038 1.00 91.56 96 GLY A N 1
ATOM 755 C CA . GLY A 1 96 ? 1.363 -4.704 0.520 1.00 91.56 96 GLY A CA 1
ATOM 756 C C . GLY A 1 96 ? 1.575 -4.947 -0.974 1.00 91.56 96 GLY A C 1
ATOM 757 O O . GLY A 1 96 ? 1.720 -6.089 -1.391 1.00 91.56 96 GLY A O 1
ATOM 758 N N . GLY A 1 97 ? 1.687 -3.883 -1.771 1.00 90.38 97 GLY A N 1
ATOM 759 C CA . GLY A 1 97 ? 1.985 -3.974 -3.201 1.00 90.38 97 GLY A CA 1
ATOM 760 C C . GLY A 1 97 ? 3.286 -4.717 -3.503 1.00 90.38 97 GLY A C 1
ATOM 761 O O . GLY A 1 97 ? 3.318 -5.502 -4.438 1.00 90.38 97 GLY A O 1
ATOM 762 N N . ILE A 1 98 ? 4.331 -4.514 -2.697 1.00 93.19 98 ILE A N 1
ATOM 763 C CA . ILE A 1 98 ? 5.618 -5.216 -2.830 1.00 93.19 98 ILE A CA 1
ATOM 764 C C . ILE A 1 98 ? 5.516 -6.682 -2.388 1.00 93.19 98 ILE A C 1
ATOM 766 O O . ILE A 1 98 ? 6.169 -7.540 -2.966 1.00 93.19 98 ILE A O 1
ATOM 770 N N . VAL A 1 99 ? 4.735 -6.980 -1.347 1.00 92.19 99 VAL A N 1
ATOM 771 C CA . VAL A 1 99 ? 4.570 -8.353 -0.839 1.00 92.19 99 VAL A CA 1
ATOM 772 C C . VAL A 1 99 ? 3.712 -9.202 -1.780 1.00 92.19 99 VAL A C 1
ATOM 774 O O . VAL A 1 99 ? 3.951 -10.401 -1.907 1.00 92.19 99 VAL A O 1
ATOM 777 N N . PHE A 1 100 ? 2.713 -8.597 -2.425 1.00 88.38 100 PHE A N 1
ATOM 778 C CA . PHE A 1 100 ? 1.770 -9.296 -3.299 1.00 88.38 100 PHE A CA 1
ATOM 779 C C . PHE A 1 100 ? 2.102 -9.212 -4.800 1.00 88.38 100 PHE A C 1
ATOM 781 O O . PHE A 1 100 ? 1.507 -9.968 -5.569 1.00 88.38 100 PHE A O 1
ATOM 788 N N . GLY A 1 101 ? 2.984 -8.299 -5.226 1.00 80.69 101 GLY A N 1
ATOM 789 C CA . GLY A 1 101 ? 3.344 -8.048 -6.633 1.00 80.69 101 GLY A CA 1
ATOM 790 C C . GLY A 1 101 ? 4.647 -8.689 -7.073 1.00 80.69 101 GLY A C 1
ATOM 791 O O . GLY A 1 101 ? 4.692 -9.130 -8.244 1.00 80.69 101 GLY A O 1
#

Foldseek 3Di:
DVVVVVVVVVVVVVVVVVVVLVVQLVVQLVQQQFWDFDFDDDPNDTHTDTDGDNVCGNLVVVVVVCCVPVPDPVDDDDDPDPVVVVVSSSVSSSVVSNVVD

Secondary structure (DSSP, 8-state):
-HHHHHHHHHHHHHHHHHHHHHHHHHHHHHHHHHEEEEEEEETTEEEEEEEE-SSS-HHHHHHHHHHHHHS-TT-----SSHHHHHHHHHHHHHHHHHHH-

Sequence (101 aa):
MSEIHEIAKHLDELRARILRIAIVVGIITVFILTFHLTPIEINGIALYYPTPDPLDNIAAQITNYMKQQLVPDQVQLIQTAPGQAFFAQIYIAALGGIVFG

Nearest PDB structures (foldseek):
  8any-assembly1_AF  TM=3.924E-01  e=3.698E-01  Homo sapiens
  6ogi-assembly1_L  TM=3.131E-01  e=1.853E+00  Escherichia coli
  8xvl-assembly1_R  TM=2.959E-01  e=3.626E+00  Acetivibrio thermocellus ATCC 27405
  5myj-assembly1_AG  TM=2.939E-01  e=5.424E+00  Lactococcus cremoris subsp. cremoris MG1363

Radius of gyration: 19.77 Å; Cα contacts (8 Å, |Δi|>4): 94; chains: 1; bounding box: 59×34×56 Å